Protein AF-A0A1A7XP97-F1 (afdb_monomer_lite)

pLDDT: mean 75.35, std 16.53, range [37.38, 95.69]

Structure (mmCIF, N/CA/C/O backbone):
data_AF-A0A1A7XP97-F1
#
_entry.id   AF-A0A1A7XP97-F1
#
loop_
_atom_site.group_PDB
_atom_site.id
_atom_site.type_symbol
_atom_site.label_atom_id
_atom_site.label_alt_id
_atom_site.label_comp_id
_atom_site.label_asym_id
_atom_site.label_entity_id
_atom_site.label_seq_id
_atom_site.pdbx_PDB_ins_code
_atom_site.Cartn_x
_atom_site.Cartn_y
_atom_site.Cartn_z
_atom_site.occupancy
_atom_site.B_iso_or_equiv
_atom_site.auth_seq_id
_atom_site.auth_comp_id
_atom_site.auth_asym_id
_atom_site.auth_atom_id
_atom_site.pdbx_PDB_model_num
ATOM 1 N N . MET A 1 1 ? 6.594 -22.161 -10.727 1.00 37.78 1 MET A N 1
ATOM 2 C CA . MET A 1 1 ? 6.825 -23.620 -10.788 1.00 37.78 1 MET A CA 1
ATOM 3 C C . MET A 1 1 ? 8.277 -23.834 -11.195 1.00 37.78 1 MET A C 1
ATOM 5 O O . MET A 1 1 ? 8.620 -23.455 -12.306 1.00 37.78 1 MET A O 1
ATOM 9 N N . LYS A 1 2 ? 9.164 -24.319 -10.320 1.00 43.84 2 LYS A N 1
ATOM 10 C CA . LYS A 1 2 ? 10.504 -24.761 -10.744 1.00 43.84 2 LYS A CA 1
ATOM 11 C C . LYS A 1 2 ? 10.817 -26.102 -10.099 1.00 43.84 2 LYS A C 1
ATOM 13 O O . LYS A 1 2 ? 10.629 -26.269 -8.900 1.00 43.84 2 LYS A O 1
ATOM 18 N N . ALA A 1 3 ? 11.208 -27.034 -10.959 1.00 37.38 3 ALA A N 1
ATOM 19 C CA . ALA A 1 3 ? 11.497 -28.417 -10.642 1.00 37.38 3 ALA A CA 1
ATOM 20 C C . ALA A 1 3 ? 12.856 -28.533 -9.941 1.00 37.38 3 ALA A C 1
ATOM 22 O O . ALA A 1 3 ? 13.849 -27.978 -10.411 1.00 37.38 3 ALA A O 1
ATOM 23 N N . CYS A 1 4 ? 12.886 -29.276 -8.836 1.00 52.25 4 CYS A N 1
ATOM 24 C CA . CYS A 1 4 ? 14.115 -29.790 -8.248 1.00 52.25 4 CYS A CA 1
ATOM 25 C C . CYS A 1 4 ? 14.532 -31.035 -9.034 1.00 52.25 4 CYS A C 1
ATOM 27 O O . CYS A 1 4 ? 13.773 -32.002 -9.098 1.00 52.25 4 CYS A O 1
ATOM 29 N N . GLN A 1 5 ? 15.724 -31.025 -9.631 1.00 52.53 5 GLN A N 1
ATOM 30 C CA . GLN A 1 5 ? 16.293 -32.237 -10.208 1.00 52.53 5 GLN A CA 1
ATOM 31 C C . GLN A 1 5 ? 17.003 -33.016 -9.097 1.00 52.53 5 GLN A C 1
ATOM 33 O O . GLN A 1 5 ? 18.030 -32.586 -8.578 1.00 52.53 5 GLN A O 1
ATOM 38 N N . MET A 1 6 ? 16.406 -34.138 -8.704 1.00 52.88 6 MET A N 1
ATOM 39 C CA . MET A 1 6 ? 16.958 -35.068 -7.722 1.00 52.88 6 MET A CA 1
ATOM 40 C C . MET A 1 6 ? 17.896 -36.034 -8.451 1.00 52.88 6 MET A C 1
ATOM 42 O O . MET A 1 6 ? 17.437 -36.824 -9.274 1.00 52.88 6 MET A O 1
ATOM 46 N N . SER A 1 7 ? 19.196 -35.985 -8.164 1.00 59.41 7 SER A N 1
ATOM 47 C CA . SER A 1 7 ? 20.132 -37.018 -8.624 1.00 59.41 7 SER A CA 1
ATOM 48 C C . SER A 1 7 ? 20.244 -38.100 -7.553 1.00 59.41 7 SER A C 1
ATOM 50 O O . SER A 1 7 ? 20.653 -37.818 -6.429 1.00 59.41 7 SER A O 1
ATOM 52 N N . VAL A 1 8 ? 19.867 -39.332 -7.899 1.00 56.69 8 VAL A N 1
ATOM 53 C CA . VAL A 1 8 ? 19.980 -40.514 -7.030 1.00 56.69 8 VAL A CA 1
ATOM 54 C C . VAL A 1 8 ? 21.192 -41.322 -7.476 1.00 56.69 8 VAL A C 1
ATOM 56 O O . VAL A 1 8 ? 21.331 -41.617 -8.662 1.00 56.69 8 VAL A O 1
ATOM 59 N N . THR A 1 9 ? 22.063 -41.696 -6.542 1.00 58.69 9 THR A N 1
ATOM 60 C CA . THR A 1 9 ? 23.162 -42.631 -6.804 1.00 58.69 9 THR A CA 1
ATOM 61 C C . THR A 1 9 ? 22.778 -44.020 -6.296 1.00 58.69 9 THR A C 1
ATOM 63 O O . THR A 1 9 ? 22.391 -44.194 -5.142 1.00 58.69 9 THR A O 1
ATOM 66 N N . VAL A 1 10 ? 22.849 -45.022 -7.176 1.00 61.59 10 VAL A N 1
ATOM 67 C CA . VAL A 1 10 ? 22.543 -46.424 -6.853 1.00 61.59 10 VAL A CA 1
ATOM 68 C C . VAL A 1 10 ? 23.856 -47.164 -6.632 1.00 61.59 10 VAL A C 1
ATOM 70 O O . VAL A 1 10 ? 24.730 -47.130 -7.495 1.00 61.59 10 VAL A O 1
ATOM 73 N N . VAL A 1 11 ? 23.996 -47.835 -5.488 1.00 59.75 11 VAL A N 1
ATOM 74 C CA . VAL A 1 11 ? 25.141 -48.710 -5.201 1.00 59.75 11 VAL A CA 1
ATOM 75 C C . VAL A 1 11 ? 24.659 -50.157 -5.248 1.00 59.75 11 VAL A C 1
ATOM 77 O O . VAL A 1 11 ? 23.769 -50.546 -4.494 1.00 59.75 11 VAL A O 1
ATOM 80 N N . THR A 1 12 ? 25.230 -50.954 -6.147 1.00 59.12 12 THR A N 1
ATOM 81 C CA . THR A 1 12 ? 24.910 -52.379 -6.311 1.00 59.12 12 THR A CA 1
ATOM 82 C C . THR A 1 12 ? 25.894 -53.235 -5.517 1.00 59.12 12 THR A C 1
ATOM 84 O O . THR A 1 12 ? 27.072 -53.291 -5.870 1.00 59.12 12 THR A O 1
ATOM 87 N N . ALA A 1 13 ? 25.425 -53.918 -4.470 1.00 54.84 13 ALA A N 1
ATOM 88 C CA . ALA A 1 13 ? 26.218 -54.874 -3.697 1.00 54.84 13 ALA A CA 1
ATOM 89 C C . ALA A 1 13 ? 25.590 -56.268 -3.814 1.00 54.84 13 ALA A C 1
ATOM 91 O O . ALA A 1 13 ? 24.624 -56.582 -3.124 1.00 54.84 13 ALA A O 1
ATOM 92 N N . ASN A 1 14 ? 26.170 -57.098 -4.689 1.00 60.31 14 ASN A N 1
ATOM 93 C CA . ASN A 1 14 ? 25.680 -58.427 -5.071 1.00 60.31 14 ASN A CA 1
ATOM 94 C C . ASN A 1 14 ? 24.295 -58.388 -5.763 1.00 60.31 14 ASN A C 1
ATOM 96 O O . ASN A 1 14 ? 23.449 -57.563 -5.442 1.00 60.31 14 ASN A O 1
ATOM 100 N N . MET A 1 15 ? 24.056 -59.263 -6.745 1.00 59.94 15 MET A N 1
ATOM 101 C CA . MET A 1 15 ? 22.978 -59.137 -7.758 1.00 59.94 15 MET A CA 1
ATOM 102 C C . MET A 1 15 ? 21.515 -59.062 -7.241 1.00 59.94 15 MET A C 1
ATOM 104 O O . MET A 1 15 ? 20.595 -59.013 -8.052 1.00 59.94 15 MET A O 1
ATOM 108 N N . LEU A 1 16 ? 21.269 -59.070 -5.926 1.00 62.47 16 LEU A N 1
ATOM 109 C CA . LEU A 1 16 ? 19.939 -59.198 -5.319 1.00 62.47 16 LEU A CA 1
ATOM 110 C C . LEU A 1 16 ? 19.530 -58.065 -4.358 1.00 62.47 16 LEU A C 1
ATOM 112 O O . LEU A 1 16 ? 18.353 -58.004 -4.015 1.00 62.47 16 LEU A O 1
ATOM 116 N N . LEU A 1 17 ? 20.419 -57.152 -3.936 1.00 57.47 17 LEU A N 1
ATOM 117 C CA . LEU A 1 17 ? 20.026 -56.019 -3.079 1.00 57.47 17 LEU A CA 1
ATOM 118 C C . LEU A 1 17 ? 20.570 -54.677 -3.589 1.00 57.47 17 LEU A C 1
ATOM 120 O O . LEU A 1 17 ? 21.764 -54.390 -3.518 1.00 57.47 17 LEU A O 1
ATOM 124 N N . SER A 1 18 ? 19.653 -53.825 -4.049 1.00 63.94 18 SER A N 1
ATOM 125 C CA . SER A 1 18 ? 19.917 -52.431 -4.417 1.00 63.94 18 SER A CA 1
ATOM 126 C C . SER A 1 18 ? 19.511 -51.516 -3.262 1.00 63.94 18 SER A C 1
ATOM 128 O O . SER A 1 18 ? 18.346 -51.510 -2.866 1.00 63.94 18 SER A O 1
ATOM 130 N N . VAL A 1 19 ? 20.449 -50.727 -2.729 1.00 64.38 19 VAL A N 1
ATOM 131 C CA . VAL A 1 19 ? 20.170 -49.725 -1.685 1.00 64.38 19 VAL A CA 1
ATOM 132 C C . VAL A 1 19 ? 20.153 -48.336 -2.320 1.00 64.38 19 VAL A C 1
ATOM 134 O O . VAL A 1 19 ? 21.109 -47.936 -2.986 1.00 64.38 19 VAL A O 1
ATOM 137 N N . PHE A 1 20 ? 19.059 -47.599 -2.120 1.00 61.59 20 PHE A N 1
ATOM 138 C CA . PHE A 1 20 ? 18.909 -46.228 -2.605 1.00 61.59 20 PHE A CA 1
ATOM 139 C C . PHE A 1 20 ? 19.351 -45.245 -1.525 1.00 61.59 20 PHE A C 1
ATOM 141 O O . PHE A 1 20 ? 18.711 -45.133 -0.481 1.00 61.59 20 PHE A O 1
ATOM 148 N N . PHE A 1 21 ? 20.422 -44.501 -1.790 1.00 55.56 21 PHE A N 1
ATOM 149 C CA . PHE A 1 21 ? 20.801 -43.361 -0.965 1.00 55.56 21 PHE A CA 1
ATOM 150 C C . PHE A 1 21 ? 20.261 -42.098 -1.633 1.00 55.56 21 PHE A C 1
ATOM 152 O O . PHE A 1 21 ? 20.653 -41.758 -2.746 1.00 55.56 21 PHE A O 1
ATOM 159 N N . LEU A 1 22 ? 19.334 -41.410 -0.967 1.00 59.34 22 LEU A N 1
ATOM 160 C CA . LEU A 1 22 ? 18.943 -40.054 -1.341 1.00 59.34 22 LEU A CA 1
ATOM 161 C C . LEU A 1 22 ? 19.995 -39.119 -0.737 1.00 59.34 22 LEU A C 1
ATOM 163 O O . LEU A 1 22 ? 19.988 -38.941 0.485 1.00 59.34 22 LEU A O 1
ATOM 167 N N . PRO A 1 23 ? 20.933 -38.553 -1.521 1.00 56.44 23 PRO A N 1
ATOM 168 C CA . PRO A 1 23 ? 21.869 -37.597 -0.962 1.00 56.44 23 PRO A CA 1
ATOM 169 C C . PRO A 1 23 ? 21.062 -36.387 -0.482 1.00 56.44 23 PRO A C 1
ATOM 171 O O . PRO A 1 23 ? 20.467 -35.663 -1.279 1.00 56.44 23 PRO A O 1
ATOM 174 N N . GLY A 1 24 ? 21.029 -36.173 0.835 1.00 50.78 24 GLY A N 1
ATOM 175 C CA . GLY A 1 24 ? 20.500 -34.964 1.460 1.00 50.78 24 GLY A CA 1
ATOM 176 C C . GLY A 1 24 ? 21.424 -33.780 1.188 1.00 50.78 24 GLY A C 1
ATOM 177 O O . GLY A 1 24 ? 22.023 -33.230 2.106 1.00 50.78 24 GLY A O 1
ATOM 178 N N . VAL A 1 25 ? 21.600 -33.412 -0.081 1.00 50.38 25 VAL A N 1
ATOM 179 C CA . VAL A 1 25 ? 22.287 -32.180 -0.447 1.00 50.38 25 VAL A CA 1
ATOM 180 C C . VAL A 1 25 ? 21.284 -31.061 -0.248 1.00 50.38 25 VAL A C 1
ATOM 182 O O . VAL A 1 25 ? 20.325 -30.913 -1.003 1.00 50.38 25 VAL A O 1
ATOM 185 N N . TRP A 1 26 ? 21.519 -30.255 0.783 1.00 45.34 26 TRP A N 1
ATOM 186 C CA . TRP A 1 26 ? 20.934 -28.929 0.892 1.00 45.34 26 TRP A CA 1
ATOM 187 C C . TRP A 1 26 ? 21.453 -28.110 -0.295 1.00 45.34 26 TRP A C 1
ATOM 189 O O . TRP A 1 26 ? 22.482 -27.437 -0.222 1.00 45.34 26 TRP A O 1
ATOM 199 N N . THR A 1 27 ? 20.777 -28.208 -1.441 1.00 44.00 27 THR A N 1
ATOM 200 C CA . THR A 1 27 ? 20.976 -27.267 -2.535 1.00 44.00 27 THR A CA 1
ATOM 201 C C . THR A 1 27 ? 20.583 -25.920 -1.976 1.00 44.00 27 THR A C 1
ATOM 203 O O . THR A 1 27 ? 19.403 -25.663 -1.735 1.00 44.00 27 THR A O 1
ATOM 206 N N . ARG A 1 28 ? 21.600 -25.109 -1.678 1.00 47.25 28 ARG A N 1
ATOM 207 C CA . ARG A 1 28 ? 21.469 -23.753 -1.168 1.00 47.25 28 ARG A CA 1
ATOM 208 C C . ARG A 1 28 ? 20.473 -23.043 -2.082 1.00 47.25 28 ARG A C 1
ATOM 210 O O . ARG A 1 28 ? 20.793 -22.739 -3.230 1.00 47.25 28 ARG A O 1
ATOM 217 N N . CYS A 1 29 ? 19.247 -22.873 -1.593 1.00 55.72 29 CYS A N 1
ATOM 218 C CA . CYS A 1 29 ? 18.215 -22.125 -2.284 1.00 55.72 29 CYS A CA 1
ATOM 219 C C . CYS A 1 29 ? 18.768 -20.704 -2.353 1.00 55.72 29 CYS A C 1
ATOM 221 O O . CYS A 1 29 ? 18.889 -20.038 -1.323 1.00 55.72 29 CYS A O 1
ATOM 223 N N . GLY A 1 30 ? 19.286 -20.318 -3.520 1.00 49.59 30 GLY A N 1
ATOM 224 C CA . GLY A 1 30 ? 19.897 -19.011 -3.699 1.00 49.59 30 GLY A CA 1
ATOM 225 C C . GLY A 1 30 ? 18.888 -17.966 -3.250 1.00 49.59 30 GLY A C 1
ATOM 226 O O . GLY A 1 30 ? 17.759 -17.964 -3.737 1.00 49.59 30 GLY A O 1
ATOM 227 N N . SER A 1 31 ? 19.276 -17.132 -2.283 1.00 53.66 31 SER A N 1
ATOM 228 C CA . SER A 1 31 ? 18.451 -16.013 -1.846 1.00 53.66 31 SER A CA 1
ATOM 229 C C . SER A 1 31 ? 18.205 -15.143 -3.069 1.00 53.66 31 SER A C 1
ATOM 231 O O . SER A 1 31 ? 19.128 -14.512 -3.585 1.00 53.66 31 SER A O 1
ATOM 233 N N . VAL A 1 32 ? 16.983 -15.183 -3.593 1.00 53.81 32 VAL A N 1
ATOM 234 C CA . VAL A 1 32 ? 16.555 -14.252 -4.628 1.00 53.81 32 VAL A CA 1
ATOM 235 C C . VAL A 1 32 ? 16.514 -12.907 -3.925 1.00 53.81 32 VAL A C 1
ATOM 237 O O . VAL A 1 32 ? 15.587 -12.620 -3.170 1.00 53.81 32 VAL A O 1
ATOM 240 N N . THR A 1 33 ? 17.561 -12.105 -4.097 1.00 55.03 33 THR A N 1
ATOM 241 C CA . THR A 1 33 ? 17.524 -10.709 -3.682 1.00 55.03 33 THR A CA 1
ATOM 242 C C . THR A 1 33 ? 16.335 -10.082 -4.394 1.00 55.03 33 THR A C 1
ATOM 244 O O . THR A 1 33 ? 16.244 -10.110 -5.624 1.00 55.03 33 THR A O 1
ATOM 247 N N . SER A 1 34 ? 15.362 -9.593 -3.624 1.00 60.28 34 SER A N 1
ATOM 248 C CA . SER A 1 34 ? 14.187 -8.959 -4.200 1.00 60.28 34 SER A CA 1
ATOM 249 C C . SER A 1 34 ? 14.666 -7.771 -5.034 1.00 60.28 34 SER A C 1
ATOM 251 O O . SER A 1 34 ? 15.286 -6.842 -4.520 1.00 60.28 34 SER A O 1
ATOM 253 N N . ALA A 1 35 ? 14.408 -7.805 -6.345 1.00 72.06 35 ALA A N 1
ATOM 254 C CA . ALA A 1 35 ? 14.819 -6.740 -7.266 1.00 72.06 35 ALA A CA 1
ATOM 255 C C . ALA A 1 35 ? 14.200 -5.375 -6.907 1.00 72.06 35 ALA A C 1
ATOM 257 O O . ALA A 1 35 ? 14.658 -4.342 -7.399 1.00 72.06 35 ALA A O 1
ATOM 258 N N . PHE A 1 36 ? 13.181 -5.392 -6.040 1.00 75.69 36 PHE A N 1
ATOM 259 C CA . PHE A 1 36 ? 12.488 -4.241 -5.493 1.00 75.69 36 PHE A CA 1
ATOM 260 C C . PHE A 1 36 ? 12.561 -4.215 -3.964 1.00 75.69 36 PHE A C 1
ATOM 262 O O . PHE A 1 36 ? 12.527 -5.255 -3.300 1.00 75.69 36 PHE A O 1
ATOM 269 N N . ARG A 1 37 ? 12.631 -3.005 -3.413 1.00 85.69 37 ARG A N 1
ATOM 270 C CA . ARG A 1 37 ? 12.583 -2.716 -1.981 1.00 85.69 37 ARG A CA 1
ATOM 271 C C . ARG A 1 37 ? 11.547 -1.628 -1.723 1.00 85.69 37 ARG A C 1
ATOM 273 O O . ARG A 1 37 ? 11.594 -0.569 -2.350 1.00 85.69 37 ARG A O 1
ATOM 280 N N . THR A 1 38 ? 10.649 -1.885 -0.781 1.00 88.25 38 THR A N 1
ATOM 281 C CA . THR A 1 38 ? 9.577 -0.962 -0.393 1.00 88.25 38 THR A CA 1
ATOM 282 C C . THR A 1 38 ? 10.000 -0.134 0.814 1.00 88.25 38 THR A C 1
ATOM 284 O O . THR A 1 38 ? 10.567 -0.664 1.769 1.00 88.25 38 THR A O 1
ATOM 287 N N . THR A 1 39 ? 9.714 1.163 0.780 1.00 92.00 39 THR A N 1
ATOM 288 C CA . THR A 1 39 ? 9.860 2.075 1.917 1.00 92.00 39 THR A CA 1
ATOM 289 C C . THR A 1 39 ? 8.469 2.416 2.417 1.00 92.00 39 THR A C 1
ATOM 291 O O . THR A 1 39 ? 7.704 3.028 1.683 1.00 92.00 39 THR A O 1
ATOM 294 N N . THR A 1 40 ? 8.144 2.007 3.639 1.00 93.19 40 THR A N 1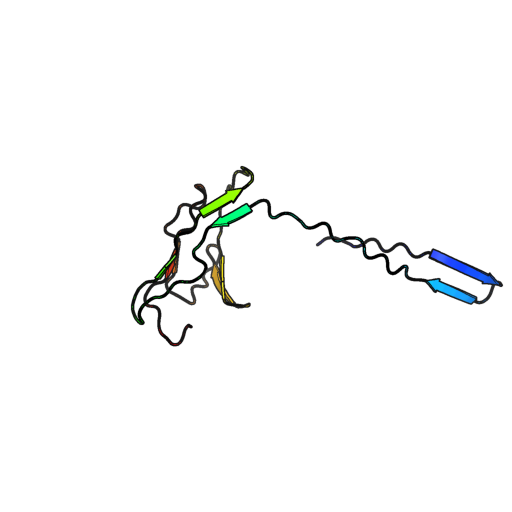
ATOM 295 C CA . THR A 1 40 ? 6.875 2.295 4.321 1.00 93.19 40 THR A CA 1
ATOM 296 C C . THR A 1 40 ? 7.144 2.413 5.825 1.00 93.19 40 THR A C 1
ATOM 298 O O . THR A 1 40 ? 8.098 1.786 6.307 1.00 93.19 40 THR A O 1
ATOM 301 N N . PRO A 1 41 ? 6.359 3.187 6.594 1.00 92.94 41 PRO A N 1
ATOM 302 C CA . PRO A 1 41 ? 6.452 3.180 8.048 1.00 92.94 41 PRO A CA 1
ATOM 303 C C . PRO A 1 41 ? 6.192 1.780 8.611 1.00 92.94 41 PRO A C 1
ATOM 305 O O . PRO A 1 41 ? 5.320 1.061 8.128 1.00 92.94 41 PRO A O 1
ATOM 308 N N . LYS A 1 42 ? 6.955 1.397 9.641 1.00 90.12 42 LYS A N 1
ATOM 309 C CA . LYS A 1 42 ? 6.811 0.091 10.306 1.00 90.12 42 LYS A CA 1
ATOM 310 C C . LYS A 1 42 ? 5.600 0.041 11.239 1.00 90.12 42 LYS A C 1
ATOM 312 O O . LYS A 1 42 ? 4.999 -1.012 11.403 1.00 90.12 42 LYS A O 1
ATOM 317 N N . VAL A 1 43 ? 5.292 1.167 11.872 1.00 90.19 43 VAL A N 1
ATOM 318 C CA . VAL A 1 43 ? 4.188 1.325 12.819 1.00 90.19 43 VAL A CA 1
ATOM 319 C C . VAL A 1 43 ? 3.436 2.582 12.425 1.00 90.19 43 VAL A C 1
ATOM 321 O O . VAL A 1 43 ? 4.057 3.590 12.081 1.00 90.19 43 VAL A O 1
ATOM 324 N N . MET A 1 44 ? 2.113 2.500 12.444 1.00 89.56 44 MET A N 1
ATOM 325 C CA . MET A 1 44 ? 1.221 3.623 12.207 1.00 89.56 44 MET A CA 1
ATOM 326 C C . MET A 1 44 ? 0.018 3.482 13.127 1.00 89.56 44 MET A C 1
ATOM 328 O O . MET A 1 44 ? -0.414 2.368 13.414 1.00 89.56 44 MET A O 1
ATOM 332 N N . GLU A 1 45 ? -0.524 4.611 13.557 1.00 90.56 45 GLU A N 1
ATOM 333 C CA . GLU A 1 45 ? -1.702 4.674 14.410 1.00 90.56 45 GLU A CA 1
ATOM 334 C C . GLU A 1 45 ? -2.740 5.570 13.738 1.00 90.56 45 GLU A C 1
ATOM 336 O O . GLU A 1 45 ? -2.404 6.551 13.070 1.00 90.56 45 GLU A O 1
ATOM 341 N N . ALA A 1 46 ? -4.007 5.209 13.898 1.00 89.56 46 ALA A N 1
ATOM 342 C CA . ALA A 1 46 ? -5.144 5.976 13.421 1.00 89.56 46 ALA A CA 1
ATOM 343 C C . ALA A 1 46 ? -6.265 5.892 14.457 1.00 89.56 46 ALA A C 1
ATOM 345 O O . ALA A 1 46 ? -6.351 4.931 15.224 1.00 89.56 46 ALA A O 1
ATOM 346 N N . LEU A 1 47 ? -7.119 6.909 14.487 1.00 92.19 47 LEU A N 1
ATOM 347 C CA . LEU A 1 47 ? -8.279 6.919 15.366 1.00 92.19 47 LEU A CA 1
ATOM 348 C C . LEU A 1 47 ? -9.400 6.093 14.733 1.00 92.19 47 LEU A C 1
ATOM 350 O O . LEU A 1 47 ? -9.576 6.086 13.516 1.00 92.19 47 LEU A O 1
ATOM 354 N N . SER A 1 48 ? -10.199 5.425 15.564 1.00 90.75 48 SER A N 1
ATOM 355 C CA . SER A 1 48 ? -11.400 4.746 15.073 1.00 90.75 48 SER A CA 1
ATOM 356 C C . SER A 1 48 ? -12.332 5.752 14.385 1.00 90.75 48 SER A C 1
ATOM 358 O O . SER A 1 48 ? -12.586 6.834 14.914 1.00 90.75 48 SER A O 1
ATOM 360 N N . GLY A 1 49 ? -12.819 5.412 13.198 1.00 89.81 49 GLY A N 1
ATOM 361 C CA . GLY A 1 49 ? -13.586 6.272 12.302 1.00 89.81 49 GLY A CA 1
ATOM 362 C C . GLY A 1 49 ? -12.742 7.203 11.421 1.00 89.81 49 GLY A C 1
ATOM 363 O O . GLY A 1 49 ? -13.297 7.839 10.525 1.00 89.81 49 GLY A O 1
ATOM 364 N N . SER A 1 50 ? -11.419 7.299 11.619 1.00 91.38 50 SER A N 1
ATOM 365 C CA . SER A 1 50 ? -10.546 8.148 10.796 1.00 91.38 50 SER A CA 1
ATOM 366 C C . SER A 1 50 ? -9.988 7.412 9.578 1.00 91.38 50 SER A C 1
ATOM 368 O O . SER A 1 50 ? -10.217 6.219 9.364 1.00 91.38 50 SER A O 1
ATOM 370 N N . CYS A 1 51 ? -9.251 8.145 8.742 1.00 92.56 51 CYS A N 1
ATOM 371 C CA . CYS A 1 51 ? -8.421 7.547 7.707 1.00 92.56 51 CYS A CA 1
ATOM 372 C C . CYS A 1 51 ? -7.005 7.262 8.225 1.00 92.56 51 CYS A C 1
ATOM 374 O O . CYS A 1 51 ? -6.517 7.935 9.135 1.00 92.56 51 CYS A O 1
ATOM 376 N N . LEU A 1 52 ? -6.349 6.277 7.616 1.00 93.50 52 LEU A N 1
ATOM 377 C CA . LEU A 1 52 ? -4.928 5.996 7.764 1.00 93.50 52 LEU A CA 1
ATOM 378 C C . LEU A 1 52 ? -4.237 6.232 6.428 1.00 93.50 52 LEU A C 1
ATOM 380 O O . LEU A 1 52 ? -4.569 5.618 5.413 1.00 93.50 52 LEU A O 1
ATOM 384 N N . PHE A 1 53 ? -3.259 7.128 6.450 1.00 94.06 53 PHE A N 1
ATOM 385 C CA . PHE A 1 53 ? -2.426 7.457 5.307 1.00 94.06 53 PHE A CA 1
ATOM 386 C C . PHE A 1 53 ? -1.110 6.686 5.400 1.00 94.06 53 PHE A C 1
ATOM 388 O O . PHE A 1 53 ? -0.336 6.893 6.333 1.00 94.06 53 PHE A O 1
ATOM 395 N N . ILE A 1 54 ? -0.847 5.819 4.424 1.00 94.81 54 ILE A N 1
ATOM 396 C CA . ILE A 1 54 ? 0.359 4.993 4.370 1.00 94.81 54 ILE A CA 1
ATOM 397 C C . ILE A 1 54 ? 1.284 5.538 3.275 1.00 94.81 54 ILE A C 1
ATOM 399 O O . ILE A 1 54 ? 1.069 5.241 2.092 1.00 94.81 54 ILE A O 1
ATOM 403 N N . PRO A 1 55 ? 2.310 6.336 3.623 1.00 95.69 55 PRO A N 1
ATOM 404 C CA . PRO A 1 55 ? 3.307 6.770 2.654 1.00 95.69 55 PRO A CA 1
ATOM 405 C C . PRO A 1 55 ? 4.143 5.570 2.203 1.00 95.69 55 PRO A C 1
ATOM 407 O O . PRO A 1 55 ? 4.671 4.831 3.033 1.00 95.69 55 PRO A O 1
ATOM 410 N N . CYS A 1 56 ? 4.275 5.381 0.888 1.00 93.69 56 CYS A N 1
ATOM 411 C CA . CYS A 1 56 ? 4.972 4.223 0.336 1.00 93.69 56 CYS A CA 1
ATOM 412 C C . CYS A 1 56 ? 5.719 4.546 -0.964 1.00 93.69 56 CYS A C 1
ATOM 414 O O . CYS A 1 56 ? 5.173 5.188 -1.868 1.00 93.69 56 CYS A O 1
ATOM 416 N N . SER A 1 57 ? 6.955 4.050 -1.089 1.00 92.38 57 SER A N 1
ATOM 417 C CA . SER A 1 57 ? 7.736 4.117 -2.331 1.00 92.38 57 SER A CA 1
ATOM 418 C C . SER A 1 57 ? 8.479 2.818 -2.646 1.00 92.38 57 SER A C 1
ATOM 420 O O . SER A 1 57 ? 8.928 2.099 -1.751 1.00 92.38 57 SER A O 1
ATOM 422 N N . LEU A 1 58 ? 8.624 2.517 -3.939 1.00 89.25 58 LEU A N 1
ATOM 423 C CA . LEU A 1 58 ? 9.350 1.352 -4.446 1.00 89.25 58 LEU A CA 1
ATOM 424 C C . LEU A 1 58 ? 10.711 1.787 -5.007 1.00 89.25 58 LEU A C 1
ATOM 426 O O . LEU A 1 58 ? 10.821 2.673 -5.850 1.00 89.25 58 LEU A O 1
ATOM 430 N N . THR A 1 59 ? 11.772 1.120 -4.579 1.00 86.00 59 THR A N 1
ATOM 431 C CA . THR A 1 59 ? 13.141 1.294 -5.088 1.00 86.00 59 THR A CA 1
ATOM 432 C C . THR A 1 59 ? 13.619 -0.017 -5.710 1.00 86.00 59 THR A C 1
ATOM 434 O O . THR A 1 59 ? 13.040 -1.062 -5.429 1.00 86.00 59 THR A O 1
ATOM 437 N N . GLY A 1 60 ? 14.624 0.013 -6.591 1.00 79.94 60 GLY A N 1
ATOM 438 C CA . GLY A 1 60 ? 15.108 -1.198 -7.266 1.00 79.94 60 GLY A CA 1
ATOM 439 C C . GLY A 1 60 ? 15.355 -1.041 -8.763 1.00 79.94 60 GLY A C 1
ATOM 440 O O . GLY A 1 60 ? 15.313 0.072 -9.300 1.00 79.94 60 GLY A 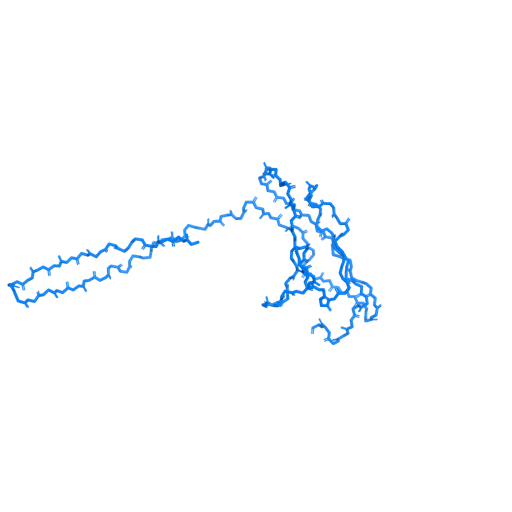O 1
ATOM 441 N N . ILE A 1 61 ? 15.609 -2.161 -9.439 1.00 67.38 61 ILE A N 1
ATOM 442 C CA . ILE A 1 61 ? 16.020 -2.188 -10.850 1.00 67.38 61 ILE A CA 1
ATOM 443 C C . ILE A 1 61 ? 14.932 -1.544 -11.736 1.00 67.38 61 ILE A C 1
ATOM 445 O O . ILE A 1 61 ? 13.743 -1.800 -11.533 1.00 67.38 61 ILE A O 1
ATOM 449 N N . PRO A 1 62 ? 15.294 -0.678 -12.704 1.00 63.97 62 PRO A N 1
ATOM 450 C CA . PRO A 1 62 ? 14.365 -0.082 -13.660 1.00 63.97 62 PRO A CA 1
ATOM 451 C C . PRO A 1 62 ? 13.839 -1.112 -14.649 1.00 63.97 62 PRO A C 1
ATOM 453 O O . PRO A 1 62 ? 14.295 -1.212 -15.782 1.00 63.97 62 PRO A O 1
ATOM 456 N N . VAL A 1 63 ? 12.838 -1.864 -14.206 1.00 70.12 63 VAL A N 1
ATOM 457 C CA . VAL A 1 63 ? 12.014 -2.681 -15.087 1.00 70.12 63 VAL A CA 1
ATOM 458 C C . VAL A 1 63 ? 10.782 -1.852 -15.459 1.00 70.12 63 VAL A C 1
ATOM 460 O O . VAL A 1 63 ? 10.056 -1.426 -14.558 1.00 70.12 63 VAL A O 1
ATOM 463 N N . PRO A 1 64 ? 10.539 -1.564 -16.749 1.00 70.06 64 PRO A N 1
ATOM 464 C CA . PRO A 1 64 ? 9.328 -0.872 -17.166 1.00 70.06 64 PRO A CA 1
ATOM 465 C C . PRO A 1 64 ? 8.105 -1.747 -16.865 1.00 70.06 64 PRO A C 1
ATOM 467 O O . PRO A 1 64 ? 7.949 -2.835 -17.419 1.00 70.06 64 PRO A O 1
ATOM 470 N N . VAL A 1 65 ? 7.232 -1.267 -15.977 1.00 72.94 65 VAL A N 1
ATOM 471 C CA . VAL A 1 65 ? 5.996 -1.959 -15.595 1.00 72.94 65 VAL A CA 1
ATOM 472 C C . VAL A 1 65 ? 4.867 -1.449 -16.490 1.00 72.94 65 VAL A C 1
ATOM 474 O O . VAL A 1 65 ? 4.433 -0.311 -16.353 1.00 72.94 65 VAL A O 1
ATOM 477 N N . LYS A 1 66 ? 4.411 -2.275 -17.442 1.00 76.88 66 LYS A N 1
ATOM 478 C CA . LYS A 1 66 ? 3.349 -1.890 -18.394 1.00 76.88 66 LYS A CA 1
ATOM 479 C C . LYS A 1 66 ? 1.981 -1.714 -17.730 1.00 76.88 66 LYS A C 1
ATOM 481 O O . LYS A 1 66 ? 1.212 -0.859 -18.148 1.00 76.88 66 LYS A O 1
ATOM 486 N N . GLN A 1 67 ? 1.676 -2.542 -16.735 1.00 81.88 67 GLN A N 1
ATOM 487 C CA . GLN A 1 67 ? 0.416 -2.525 -15.994 1.00 81.88 67 GLN A CA 1
ATOM 488 C C . GLN A 1 67 ? 0.735 -2.809 -14.528 1.00 81.88 67 GLN A C 1
ATOM 490 O O . GLN A 1 67 ? 0.847 -3.973 -14.144 1.00 81.88 67 GLN A O 1
ATOM 495 N N . PRO A 1 68 ? 1.009 -1.770 -13.726 1.00 82.75 68 PRO A N 1
ATOM 496 C CA . PRO A 1 68 ? 1.300 -1.984 -12.324 1.00 82.75 68 PRO A CA 1
ATOM 497 C C . PRO A 1 68 ? 0.022 -2.370 -11.578 1.00 82.75 68 PRO A C 1
ATOM 499 O O . PRO A 1 68 ? -0.981 -1.663 -11.646 1.00 82.75 68 PRO A O 1
ATOM 502 N N . SER A 1 69 ? 0.090 -3.475 -10.844 1.00 84.94 69 SER A N 1
ATOM 503 C CA . SER A 1 69 ? -0.924 -3.902 -9.886 1.00 84.94 69 SER A CA 1
ATOM 504 C C . SER A 1 69 ? -0.346 -3.896 -8.472 1.00 84.94 69 SER A C 1
ATOM 506 O O . SER A 1 69 ? 0.872 -3.909 -8.272 1.00 84.94 69 SER A O 1
ATOM 508 N N . GLY A 1 70 ? -1.226 -3.834 -7.479 1.00 84.94 70 GLY A N 1
ATOM 509 C CA . GLY A 1 70 ? -0.877 -3.839 -6.069 1.00 84.94 70 GLY A CA 1
ATOM 510 C C . GLY A 1 70 ? -1.913 -4.592 -5.249 1.00 84.94 70 GLY A C 1
ATOM 511 O O . GLY A 1 70 ? -3.107 -4.558 -5.550 1.00 84.94 70 GLY A O 1
ATOM 512 N N . VAL A 1 71 ? -1.432 -5.248 -4.199 1.00 89.25 71 VAL A N 1
ATOM 513 C CA . VAL A 1 71 ? -2.251 -5.942 -3.207 1.00 89.25 71 VAL A CA 1
ATOM 514 C C . VAL A 1 71 ? -1.894 -5.434 -1.816 1.00 89.25 71 VAL A C 1
ATOM 516 O O . VAL A 1 71 ? -0.724 -5.171 -1.536 1.00 89.25 71 VAL A O 1
ATOM 519 N N . TRP A 1 72 ? -2.897 -5.319 -0.950 1.00 88.56 72 TRP A N 1
ATOM 520 C CA . TRP A 1 72 ? -2.689 -5.225 0.492 1.00 88.56 72 TRP A CA 1
ATOM 521 C C . TRP A 1 72 ? -3.127 -6.535 1.129 1.00 88.56 72 TRP A C 1
ATOM 523 O O . TRP A 1 72 ? -4.193 -7.063 0.804 1.00 88.56 72 TRP A O 1
ATOM 533 N N . ILE A 1 73 ? -2.286 -7.054 2.019 1.00 88.81 73 ILE A N 1
ATOM 534 C CA . ILE A 1 73 ? -2.470 -8.341 2.687 1.00 88.81 73 ILE A CA 1
ATOM 535 C C . ILE A 1 73 ? -2.371 -8.105 4.194 1.00 88.81 73 ILE A C 1
ATOM 537 O O . ILE A 1 73 ? -1.468 -7.394 4.641 1.00 88.81 73 ILE A O 1
ATOM 541 N N . ASN A 1 74 ? -3.288 -8.694 4.958 1.00 84.38 74 ASN A N 1
ATOM 542 C CA . ASN A 1 74 ? -3.220 -8.772 6.413 1.00 84.38 74 ASN A CA 1
ATOM 543 C C . ASN A 1 74 ? -3.132 -10.248 6.822 1.00 84.38 74 ASN A C 1
ATOM 545 O O . ASN A 1 74 ? -4.084 -10.995 6.621 1.00 84.38 74 ASN A O 1
ATOM 549 N N . GLY A 1 75 ? -1.984 -10.685 7.345 1.00 86.50 75 GLY A N 1
ATOM 550 C CA . GLY A 1 75 ? -1.724 -12.114 7.550 1.00 86.50 75 GLY A CA 1
ATOM 551 C C . GLY A 1 75 ? -1.765 -12.875 6.221 1.00 86.50 75 GLY A C 1
ATOM 552 O O . GLY A 1 75 ? -0.954 -12.597 5.339 1.00 86.50 75 GLY A O 1
ATOM 553 N N . ASP A 1 76 ? -2.726 -13.789 6.081 1.00 85.00 76 ASP A N 1
ATOM 554 C CA . ASP A 1 76 ? -2.985 -14.543 4.845 1.00 85.00 76 ASP A CA 1
ATOM 555 C C . ASP A 1 76 ? -4.139 -13.949 4.008 1.00 85.00 76 ASP A C 1
ATOM 557 O O . ASP A 1 76 ? -4.374 -14.370 2.872 1.00 85.00 76 ASP A O 1
ATOM 561 N N . ASP A 1 77 ? -4.843 -12.940 4.534 1.00 83.38 77 ASP A N 1
ATOM 562 C CA . ASP A 1 77 ? -6.038 -12.374 3.913 1.00 83.38 77 ASP A CA 1
ATOM 563 C C . ASP A 1 77 ? -5.706 -11.231 2.952 1.00 83.38 77 ASP A C 1
ATOM 565 O O . ASP A 1 77 ? -5.078 -10.227 3.305 1.00 83.38 77 ASP A O 1
ATOM 569 N N . LYS A 1 78 ? -6.203 -11.339 1.717 1.00 85.44 78 LYS A N 1
ATOM 570 C CA . LYS A 1 78 ? -6.133 -10.276 0.708 1.00 85.44 78 LYS A CA 1
ATOM 571 C C . LYS A 1 78 ? -7.219 -9.235 0.985 1.00 85.44 78 LYS A C 1
ATOM 573 O O . LYS A 1 78 ? -8.380 -9.446 0.647 1.00 85.44 78 LYS A O 1
ATOM 578 N N . ILE A 1 79 ? -6.842 -8.100 1.567 1.00 86.00 79 ILE A N 1
ATOM 579 C CA . ILE A 1 79 ? -7.788 -7.044 1.969 1.00 86.00 79 ILE A CA 1
ATOM 580 C C . ILE A 1 79 ? -8.073 -6.022 0.859 1.00 86.00 79 ILE A C 1
ATOM 582 O O . ILE A 1 79 ? -9.129 -5.384 0.851 1.00 86.00 79 ILE A O 1
ATOM 586 N N . PHE A 1 80 ? -7.142 -5.884 -0.088 1.00 87.38 80 PHE A N 1
ATOM 587 C CA . PHE A 1 80 ? -7.295 -5.087 -1.302 1.00 87.38 80 PHE A CA 1
ATOM 588 C C . PHE A 1 80 ? -6.500 -5.722 -2.438 1.00 87.38 80 PHE A C 1
ATOM 590 O O . PHE A 1 80 ? -5.359 -6.145 -2.248 1.00 87.38 80 PHE A O 1
ATOM 597 N N . ASP A 1 81 ? -7.079 -5.711 -3.630 1.00 87.38 81 ASP A N 1
ATOM 598 C CA . ASP A 1 81 ? -6.411 -6.085 -4.868 1.00 87.38 81 ASP A CA 1
ATOM 599 C C . ASP A 1 81 ? -6.824 -5.118 -5.974 1.00 87.38 81 ASP A C 1
ATOM 601 O O . ASP A 1 81 ? -8.007 -4.916 -6.230 1.00 87.38 81 ASP A O 1
ATOM 605 N N . SER A 1 82 ? -5.845 -4.505 -6.634 1.00 82.19 82 SER A N 1
ATOM 606 C CA . SER A 1 82 ? -6.097 -3.593 -7.752 1.00 82.19 82 SER A CA 1
ATOM 607 C C . SER A 1 82 ? -6.673 -4.278 -8.998 1.00 82.19 82 SER A C 1
ATOM 609 O O . SER A 1 82 ? -7.253 -3.602 -9.844 1.00 82.19 82 SER A O 1
ATOM 611 N N . SER A 1 83 ? -6.459 -5.589 -9.147 1.00 80.44 83 SER A N 1
ATOM 612 C CA . SER A 1 83 ? -6.877 -6.380 -10.310 1.00 80.44 83 SER A CA 1
ATOM 613 C C . SER A 1 83 ? -8.236 -7.053 -10.120 1.00 80.44 83 SER A C 1
ATOM 615 O O . SER A 1 83 ? -8.770 -7.610 -11.075 1.00 80.44 83 SER A O 1
ATOM 617 N N . ASP A 1 84 ? -8.789 -7.011 -8.910 1.00 75.19 84 ASP A N 1
ATOM 618 C CA . ASP A 1 84 ? -9.986 -7.747 -8.511 1.00 75.19 84 ASP A CA 1
ATOM 619 C C . ASP A 1 84 ? -11.046 -6.792 -7.927 1.00 75.19 84 ASP A C 1
ATOM 621 O O . ASP A 1 84 ? -10.772 -5.632 -7.619 1.00 75.19 84 ASP A O 1
ATOM 625 N N . ALA A 1 85 ? -12.275 -7.274 -7.748 1.00 62.16 85 ALA A N 1
ATOM 626 C CA . ALA A 1 85 ? -13.359 -6.511 -7.122 1.00 62.16 85 ALA A CA 1
ATOM 627 C C . ALA A 1 85 ? -13.329 -6.563 -5.581 1.00 62.16 85 ALA A C 1
ATOM 629 O O . ALA A 1 85 ? -14.146 -5.915 -4.923 1.00 62.16 85 ALA A O 1
ATOM 630 N N . VAL A 1 86 ? -12.411 -7.336 -4.989 1.00 62.66 86 VAL A N 1
ATOM 631 C CA . VAL A 1 86 ? -12.343 -7.547 -3.538 1.00 62.66 86 VAL A CA 1
ATOM 632 C C . VAL A 1 86 ? -11.823 -6.289 -2.841 1.00 62.66 86 VAL A C 1
ATOM 634 O O . VAL A 1 86 ? -10.627 -5.996 -2.826 1.00 62.66 86 VAL A O 1
ATOM 637 N N . LYS A 1 87 ? -12.755 -5.555 -2.231 1.00 66.12 87 LYS A N 1
ATOM 638 C CA . LYS A 1 87 ? -12.495 -4.446 -1.312 1.00 66.12 87 LYS A CA 1
ATOM 639 C C . LYS A 1 87 ? -13.166 -4.760 0.019 1.00 66.12 87 LYS A C 1
ATOM 641 O O . LYS A 1 87 ? -14.313 -4.380 0.233 1.00 66.12 87 LYS A O 1
ATOM 646 N N . LEU A 1 88 ? -12.462 -5.476 0.899 1.00 71.44 88 LEU A N 1
ATOM 647 C CA . LEU A 1 88 ? -12.943 -5.695 2.271 1.00 71.44 88 LEU A CA 1
ATOM 648 C C . LEU A 1 88 ? -12.985 -4.381 3.059 1.00 71.44 88 LEU A C 1
ATOM 650 O O . LEU A 1 88 ? -13.828 -4.206 3.933 1.00 71.44 88 LEU A O 1
ATOM 654 N N . PHE A 1 89 ? -12.110 -3.440 2.699 1.00 73.69 89 PHE A N 1
ATOM 655 C CA . PHE A 1 89 ? -12.026 -2.116 3.297 1.00 73.69 89 PHE A CA 1
ATOM 656 C C . PHE A 1 89 ? -12.114 -1.026 2.228 1.00 73.69 89 PHE A C 1
ATOM 658 O O . PHE A 1 89 ? -11.675 -1.236 1.090 1.00 73.69 89 PHE A O 1
ATOM 665 N N . PRO A 1 90 ? -12.637 0.164 2.574 1.00 85.75 90 PRO A N 1
ATOM 666 C CA . PRO A 1 90 ? -12.580 1.322 1.697 1.00 85.75 90 PRO A CA 1
ATOM 667 C C . PRO A 1 90 ? -11.122 1.799 1.606 1.00 85.75 90 PRO A C 1
ATOM 669 O O . PRO A 1 90 ? -10.643 2.593 2.413 1.00 85.75 90 PRO A O 1
ATOM 672 N N . VAL A 1 91 ? -10.409 1.261 0.619 1.00 88.88 91 VAL A N 1
ATOM 673 C CA . VAL A 1 91 ? -8.994 1.515 0.333 1.00 88.88 91 VAL A CA 1
ATOM 674 C C . VAL A 1 91 ? -8.839 2.160 -1.033 1.00 88.88 91 VAL A C 1
ATOM 676 O O . VAL A 1 91 ? -9.454 1.725 -2.011 1.00 88.88 91 VAL A O 1
ATOM 679 N N . THR A 1 92 ? -7.943 3.143 -1.105 1.00 89.62 92 THR A N 1
ATOM 680 C CA . THR A 1 92 ? -7.550 3.799 -2.353 1.00 89.62 92 THR A CA 1
ATOM 681 C C . THR A 1 92 ? -6.038 3.958 -2.423 1.00 89.62 92 THR A C 1
ATOM 683 O O . THR A 1 92 ? -5.430 4.606 -1.572 1.00 89.62 92 THR A O 1
ATOM 686 N N . VAL A 1 93 ? -5.426 3.428 -3.483 1.00 91.00 93 VAL A N 1
ATOM 687 C CA . VAL A 1 93 ? -4.046 3.770 -3.849 1.00 91.00 93 VAL A CA 1
ATOM 688 C C . VAL A 1 93 ? -4.075 5.128 -4.545 1.00 91.00 93 VAL A C 1
ATOM 690 O O . VAL A 1 93 ? -4.626 5.255 -5.635 1.00 91.00 93 VAL A O 1
ATOM 693 N N . ILE A 1 94 ? -3.521 6.151 -3.896 1.00 93.88 94 ILE A N 1
ATOM 694 C CA . ILE A 1 94 ? -3.450 7.521 -4.434 1.00 93.88 94 ILE A CA 1
ATOM 695 C C . ILE A 1 94 ? -2.109 7.801 -5.126 1.00 93.88 94 ILE A C 1
ATOM 697 O O . ILE A 1 94 ? -1.981 8.763 -5.881 1.00 93.88 94 ILE A O 1
ATOM 701 N N . GLY A 1 95 ? -1.098 6.972 -4.860 1.00 91.81 95 GLY A N 1
ATOM 702 C CA . GLY A 1 95 ? 0.193 7.024 -5.529 1.00 91.81 95 GLY A CA 1
ATOM 703 C C . GLY A 1 95 ? 0.138 6.484 -6.960 1.00 91.81 95 GLY A C 1
ATOM 704 O O . GLY A 1 95 ? -0.631 5.581 -7.283 1.00 91.81 95 GLY A O 1
ATOM 705 N N . ASN A 1 96 ? 1.000 7.017 -7.829 1.00 90.88 96 ASN A N 1
ATOM 706 C CA . ASN A 1 96 ? 1.202 6.473 -9.168 1.00 90.88 96 ASN A CA 1
ATOM 707 C C . ASN A 1 96 ? 2.246 5.343 -9.140 1.00 90.88 96 ASN A C 1
ATOM 709 O O . ASN A 1 96 ? 3.450 5.592 -9.024 1.00 90.88 96 ASN A O 1
ATOM 713 N N . LEU A 1 97 ? 1.790 4.100 -9.306 1.00 88.00 97 LEU A N 1
ATOM 714 C CA . LEU A 1 97 ? 2.652 2.917 -9.268 1.00 88.00 97 LEU A CA 1
ATOM 715 C C . LEU A 1 97 ? 3.675 2.867 -10.417 1.00 88.00 97 LEU A C 1
ATOM 717 O O . LEU A 1 97 ? 4.783 2.369 -10.219 1.00 88.00 97 LEU A O 1
ATOM 721 N N . THR A 1 98 ? 3.369 3.442 -11.586 1.00 87.31 98 THR A N 1
ATOM 722 C CA . THR A 1 98 ? 4.333 3.581 -12.697 1.00 87.31 98 THR A CA 1
ATOM 723 C C . THR A 1 98 ? 5.490 4.506 -12.311 1.00 87.31 98 THR A C 1
ATOM 725 O O . THR A 1 98 ? 6.622 4.315 -12.748 1.00 87.31 98 THR A O 1
ATOM 728 N N . GLN A 1 99 ? 5.225 5.475 -11.431 1.00 90.50 99 GLN A N 1
ATOM 729 C CA . GLN A 1 99 ? 6.229 6.349 -10.816 1.00 90.50 99 GLN A CA 1
ATOM 730 C C . GLN A 1 99 ? 6.768 5.788 -9.494 1.00 90.50 99 GLN A C 1
ATOM 732 O O . GLN A 1 99 ? 7.431 6.503 -8.746 1.00 90.50 99 GLN A O 1
ATOM 737 N N . ARG A 1 100 ? 6.501 4.508 -9.199 1.00 88.69 100 ARG A N 1
ATOM 738 C CA . ARG A 1 100 ? 6.952 3.811 -7.986 1.00 88.69 100 ARG A CA 1
ATOM 739 C C . ARG A 1 100 ? 6.423 4.402 -6.683 1.00 88.69 100 ARG A C 1
ATOM 741 O O . ARG A 1 100 ? 7.006 4.187 -5.621 1.00 88.69 100 ARG A O 1
ATOM 748 N N . ASN A 1 101 ? 5.318 5.128 -6.758 1.00 92.31 101 ASN A N 1
ATOM 749 C CA . ASN A 1 101 ? 4.626 5.665 -5.604 1.00 92.31 101 ASN A CA 1
ATOM 750 C C . ASN A 1 101 ? 3.436 4.753 -5.287 1.00 92.31 101 ASN A C 1
ATOM 752 O O . ASN A 1 101 ? 2.491 4.670 -6.064 1.00 92.31 101 ASN A O 1
ATOM 756 N N . CYS A 1 102 ? 3.504 4.067 -4.149 1.00 91.69 102 CYS A N 1
ATOM 757 C CA . CYS A 1 102 ? 2.487 3.128 -3.667 1.00 91.69 102 CYS A CA 1
ATOM 758 C C . CYS A 1 102 ? 1.655 3.707 -2.514 1.00 91.69 102 CYS A C 1
ATOM 760 O O . CYS A 1 102 ? 1.004 2.963 -1.781 1.00 91.69 102 CYS A O 1
ATOM 762 N N . THR A 1 103 ? 1.687 5.032 -2.330 1.00 94.94 103 THR A N 1
ATOM 763 C CA . THR A 1 103 ? 0.957 5.709 -1.253 1.00 94.94 103 THR A CA 1
ATOM 764 C C . THR A 1 103 ? -0.520 5.330 -1.288 1.00 94.94 103 THR A C 1
ATOM 766 O O . THR A 1 103 ? -1.177 5.437 -2.327 1.00 94.94 103 THR A O 1
ATOM 769 N N . THR A 1 104 ? -1.032 4.876 -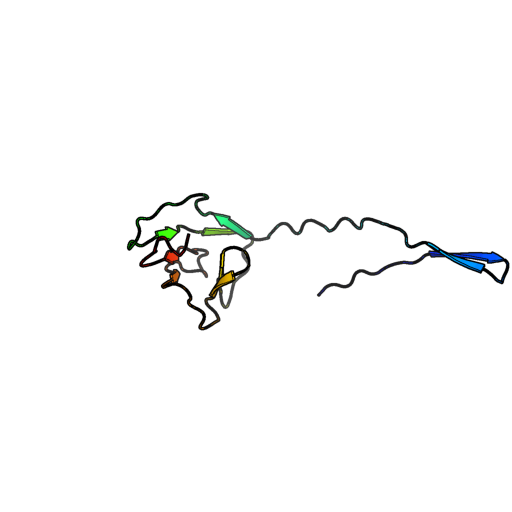0.149 1.00 93.69 104 THR A N 1
ATOM 770 C CA . THR A 1 104 ? -2.387 4.334 -0.015 1.00 93.69 104 THR A CA 1
ATOM 771 C C . THR A 1 104 ? -3.104 4.985 1.158 1.00 93.69 104 THR A C 1
ATOM 773 O O . THR A 1 104 ? -2.485 5.300 2.172 1.00 93.69 104 THR A O 1
ATOM 776 N N . VAL A 1 105 ? -4.416 5.172 1.022 1.00 93.56 105 VAL A N 1
ATOM 777 C CA . VAL A 1 105 ? -5.299 5.630 2.094 1.00 93.56 105 VAL A CA 1
ATOM 778 C C . VAL A 1 105 ? -6.324 4.548 2.407 1.00 93.56 105 VAL A C 1
ATOM 780 O O . VAL A 1 105 ? -7.015 4.060 1.512 1.00 93.56 105 VAL A O 1
ATOM 783 N N . PHE A 1 106 ? -6.423 4.205 3.685 1.00 92.12 106 PHE A N 1
ATOM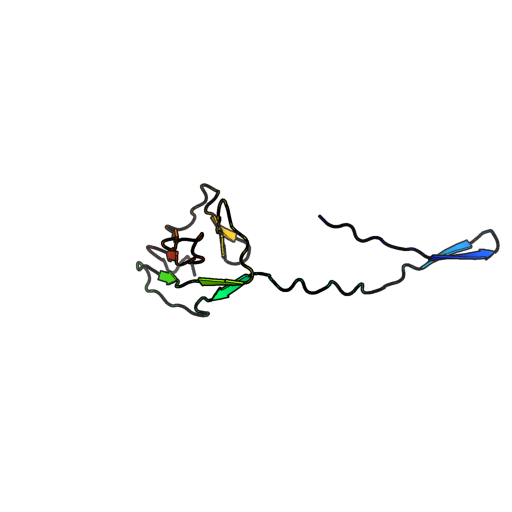 784 C CA . PHE A 1 106 ? -7.507 3.415 4.257 1.00 92.12 106 PHE A CA 1
ATOM 785 C C . PHE A 1 106 ? -8.495 4.387 4.893 1.00 92.12 106 PHE A C 1
ATOM 787 O O . PHE A 1 106 ? -8.085 5.250 5.666 1.00 92.12 106 PHE A O 1
ATOM 794 N N . TYR A 1 107 ? -9.778 4.286 4.570 1.00 90.88 107 TYR A N 1
ATOM 795 C CA . TYR A 1 107 ? -10.813 5.158 5.124 1.00 90.88 107 TYR A CA 1
ATOM 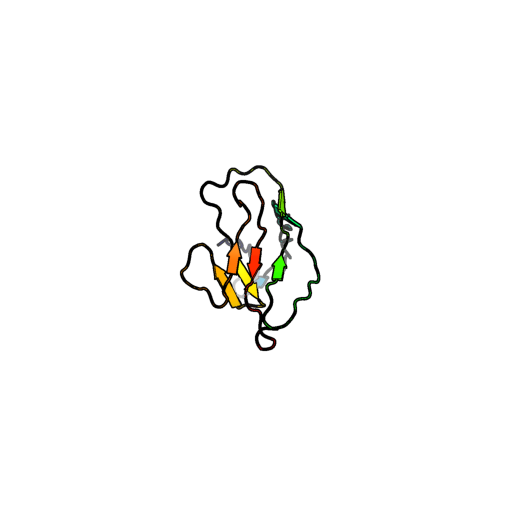796 C C . TYR A 1 107 ? -11.599 4.450 6.227 1.00 90.88 107 TYR A C 1
ATOM 798 O O . TYR A 1 107 ? -11.705 3.228 6.228 1.00 90.88 107 TYR A O 1
ATOM 806 N N . ASN A 1 108 ? -12.186 5.235 7.133 1.00 90.06 108 ASN A N 1
ATOM 807 C CA . ASN A 1 108 ? -13.133 4.766 8.145 1.00 90.06 108 ASN A CA 1
ATOM 808 C C . ASN A 1 108 ? -12.669 3.496 8.888 1.00 90.06 108 ASN A C 1
ATOM 810 O O . ASN A 1 108 ? -13.393 2.502 8.945 1.00 90.06 108 ASN A O 1
ATOM 814 N N . LEU A 1 109 ? -11.438 3.508 9.406 1.00 86.69 109 LEU A N 1
ATOM 815 C CA . LEU A 1 109 ? -10.888 2.374 10.148 1.00 86.69 109 LEU A CA 1
ATOM 816 C C . LEU A 1 109 ? -11.660 2.167 11.446 1.00 86.69 109 LEU A C 1
ATOM 818 O O . LEU A 1 109 ? -11.791 3.094 12.231 1.00 86.69 109 LEU A O 1
ATOM 822 N N . THR A 1 110 ? -12.134 0.957 11.713 1.00 83.50 110 THR A N 1
ATOM 823 C CA . THR A 1 110 ? -12.855 0.630 12.952 1.00 83.50 110 THR A CA 1
ATOM 824 C C . THR A 1 110 ? -12.021 -0.301 13.823 1.00 83.50 110 THR A C 1
ATOM 826 O O . THR A 1 110 ? -11.329 -1.174 13.308 1.00 83.50 110 THR A O 1
ATOM 829 N N . THR A 1 111 ? -12.111 -0.186 15.149 1.00 70.62 111 THR A N 1
ATOM 830 C CA . THR A 1 111 ? 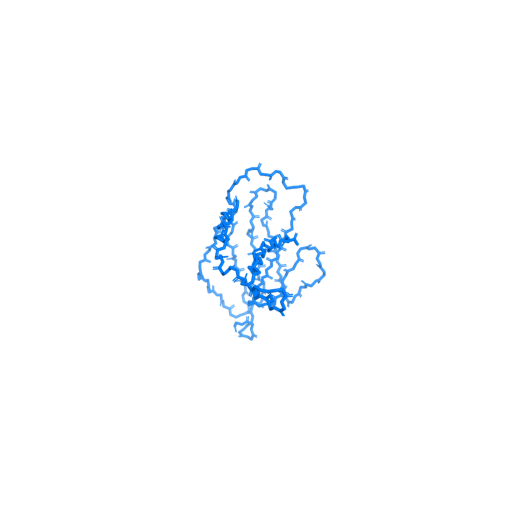-11.349 -1.029 16.100 1.00 70.62 111 THR A CA 1
ATOM 831 C C . THR A 1 111 ? -11.570 -2.538 15.946 1.00 70.62 111 THR A C 1
ATOM 833 O O . THR A 1 111 ? -10.745 -3.322 16.393 1.00 70.62 111 THR A O 1
ATOM 836 N N . SER A 1 112 ? -12.650 -2.962 15.286 1.00 62.16 112 SER A N 1
ATOM 837 C CA . SER A 1 112 ? -12.925 -4.361 14.931 1.00 62.16 112 SER A CA 1
ATOM 838 C C . SER A 1 112 ? -12.096 -4.901 13.754 1.00 62.16 112 SER A C 1
ATOM 840 O O . SER A 1 112 ? -12.334 -6.024 13.322 1.00 62.16 112 SER A O 1
ATOM 842 N N . SER A 1 113 ? -11.183 -4.099 13.198 1.00 54.56 113 SER A N 1
ATOM 843 C CA . SER A 1 113 ? -10.349 -4.436 12.032 1.00 54.56 113 SER A CA 1
ATOM 844 C C . SER A 1 113 ? -8.841 -4.423 12.320 1.00 54.56 113 SER A C 1
ATOM 846 O O . SER A 1 113 ? -8.042 -4.452 11.384 1.00 54.56 113 SER A O 1
ATOM 848 N N . SER A 1 114 ? -8.465 -4.347 13.605 1.00 45.16 114 SER A N 1
ATOM 849 C CA . SER A 1 114 ? -7.081 -4.341 14.111 1.00 45.16 114 SER A CA 1
ATOM 850 C C . SER A 1 114 ? -6.639 -5.711 14.605 1.00 45.16 114 SER A C 1
ATOM 852 O O . SER A 1 114 ? -7.472 -6.393 15.241 1.00 45.16 114 SER A O 1
#

Sequence (114 aa):
MKACQMSVTVVTANMLLSVFFLPGVWTRCGSVTSAFRTTTPKVMEALSGSCLFIPCSLTGIPVPVKQPSGVWINGDDKIFDSSDAVKLFPVTVIGNLTQRNCTTVFYNLTTSSS

Radius of gyration: 23.75 Å; chains: 1; bounding box: 40×67×34 Å

Foldseek 3Di:
DDDDDFDWDWDDDPPPDIDTDRPPPPPPPPPPPPQKDKDWDPDDDDDAQAKDKIWMFIDGDPDQDPDDWDFDDDPNDTCDTPVDPRHVFPKDQPFDVSRRTRIMMTGRHHPVVD

InterPro domains:
  IPR013783 Immunoglobulin-like fold [G3DSA:2.60.40.10] (30-114)

Secondary structure (DSSP, 8-state):
------PPEEEE-STT-EEEE-------------SEEEE--S-----TTS-EEE--EEEES----SS---EEEETTEEEEETTSS-BSS-EEE-S-GGGTB--EEE-S--GGG-

Organism: NCBI:txid60296